Protein AF-A0A161YXM7-F1 (afdb_monomer)

Sequence (68 aa):
MNHSPPSTPPASSFWRSKPGIALGMLLVIGLFYLAREHYGHISPILPYLILLLCPLMHLFGHHHGGRH

pLDDT: mean 73.16, std 12.9, range [47.19, 95.81]

Mean predicted aligned error: 15.96 Å

Solvent-accessible surface area (backbone atoms only — not comparable to full-atom values): 4229 Å² total; per-residue (Å²): 142,84,85,79,80,83,83,73,75,76,75,74,62,64,74,74,33,74,67,43,48,52,53,50,51,54,50,52,52,51,50,50,51,53,47,52,59,46,48,68,57,48,65,56,46,52,60,52,50,55,61,47,45,54,57,48,51,47,52,65,58,51,73,75,72,80,85,132

Secondary structure (DSSP, 8-state):
---PPP-PPP---GGGSHHHHHHHHHHHHHHHHHHHHHHHHHHHHHHHHHHHHHHHHHHHHHTTS---

Radius of gyration: 28.55 Å; Cα contacts (8 Å, |Δi|>4): 4; chains: 1; bounding box: 61×22×83 Å

Structure (mmCIF, N/CA/C/O backbone):
data_AF-A0A161YXM7-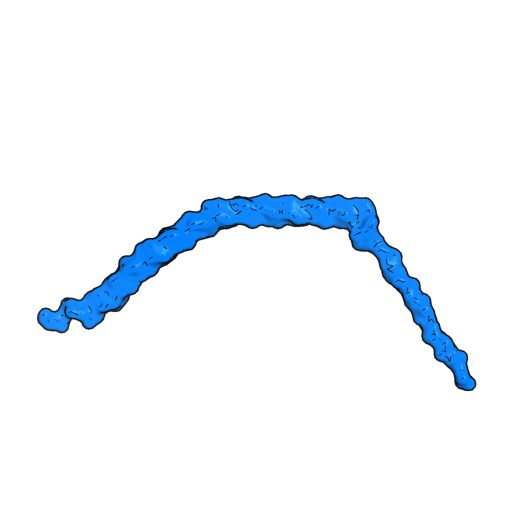F1
#
_entry.id   AF-A0A161YXM7-F1
#
loop_
_atom_site.group_PDB
_atom_site.id
_atom_site.type_symbol
_atom_site.label_atom_id
_atom_site.label_alt_id
_atom_site.label_comp_id
_atom_site.label_asym_id
_atom_site.label_entity_id
_atom_site.label_seq_id
_atom_site.pdbx_PDB_ins_code
_atom_site.Cartn_x
_atom_site.Cartn_y
_atom_site.Cartn_z
_atom_site.occupancy
_atom_site.B_iso_or_equiv
_atom_site.auth_seq_id
_atom_site.auth_comp_id
_atom_site.auth_asym_id
_atom_site.auth_atom_id
_atom_site.pdbx_PDB_model_num
ATOM 1 N N . MET A 1 1 ? -4.563 -13.001 57.016 1.00 48.59 1 MET A N 1
ATOM 2 C CA . MET A 1 1 ? -4.048 -12.676 55.670 1.00 48.59 1 MET A CA 1
ATOM 3 C C . MET A 1 1 ? -5.150 -12.958 54.662 1.00 48.59 1 MET A C 1
ATOM 5 O O . MET A 1 1 ? -5.443 -14.123 54.452 1.00 48.59 1 MET A O 1
ATOM 9 N N . ASN A 1 2 ? -5.797 -11.927 54.112 1.00 51.66 2 ASN A N 1
ATOM 10 C CA . ASN A 1 2 ? -6.526 -12.026 52.842 1.00 51.66 2 ASN A CA 1
ATOM 11 C C . ASN A 1 2 ? -6.734 -10.605 52.292 1.00 51.66 2 ASN A C 1
ATOM 13 O O . ASN A 1 2 ? -7.697 -9.927 52.641 1.00 51.66 2 ASN A O 1
ATOM 17 N N . HIS A 1 3 ? -5.774 -10.120 51.505 1.00 59.09 3 HIS A N 1
ATOM 18 C CA . HIS A 1 3 ? -5.929 -8.889 50.736 1.00 59.09 3 HIS A CA 1
ATOM 19 C C . HIS A 1 3 ? -6.468 -9.274 49.359 1.00 59.09 3 HIS A C 1
ATOM 21 O O . HIS A 1 3 ? -5.747 -9.855 48.552 1.00 59.09 3 HIS A O 1
ATOM 27 N N . SER A 1 4 ? -7.747 -8.997 49.111 1.00 66.19 4 SER A N 1
ATOM 28 C CA . SER A 1 4 ? -8.334 -9.127 47.778 1.00 66.19 4 SER A CA 1
ATOM 29 C C . SER A 1 4 ? -7.769 -8.028 46.867 1.00 66.19 4 SER A C 1
ATOM 31 O O . SER A 1 4 ? -7.742 -6.869 47.290 1.00 66.19 4 SER A O 1
ATOM 33 N N . PRO A 1 5 ? -7.318 -8.339 45.638 1.00 70.12 5 PRO A N 1
ATOM 34 C CA . PRO A 1 5 ? -6.870 -7.316 44.702 1.00 70.12 5 PRO A CA 1
ATOM 35 C C . PRO A 1 5 ? -8.064 -6.482 44.203 1.00 70.12 5 PRO A C 1
ATOM 37 O O . PRO A 1 5 ? -9.156 -7.028 44.019 1.00 70.12 5 PRO A O 1
ATOM 40 N N . PRO A 1 6 ? -7.886 -5.171 43.962 1.00 68.31 6 PRO A N 1
ATOM 41 C CA . PRO A 1 6 ? -8.936 -4.337 43.395 1.00 68.31 6 PRO A CA 1
ATOM 42 C C . PRO A 1 6 ? -9.235 -4.776 41.956 1.00 68.31 6 PRO A C 1
ATOM 44 O O . PRO A 1 6 ? -8.358 -4.798 41.090 1.00 68.31 6 PRO A O 1
ATOM 47 N N . SER A 1 7 ? -10.497 -5.105 41.690 1.00 60.75 7 SER A N 1
ATOM 48 C CA . SER A 1 7 ? -11.037 -5.292 40.349 1.00 60.75 7 SER A CA 1
ATOM 49 C C . SER A 1 7 ? -10.966 -3.965 39.591 1.00 60.75 7 SER A C 1
ATOM 51 O O . SER A 1 7 ? -11.769 -3.058 39.792 1.00 60.75 7 SER A O 1
ATOM 53 N N . THR A 1 8 ? -9.970 -3.837 38.715 1.00 66.56 8 THR A N 1
ATOM 54 C CA . THR A 1 8 ? -9.895 -2.721 37.768 1.00 66.56 8 THR A CA 1
ATOM 55 C C . THR A 1 8 ? -11.065 -2.862 36.787 1.00 66.56 8 THR A C 1
ATOM 57 O O . THR A 1 8 ? -11.185 -3.918 36.159 1.00 66.56 8 THR A O 1
ATOM 60 N N . PRO A 1 9 ? -11.961 -1.867 36.655 1.00 63.06 9 PRO A N 1
ATOM 61 C CA . PRO A 1 9 ? -13.033 -1.934 35.669 1.00 63.06 9 PRO A CA 1
ATOM 62 C C . PRO A 1 9 ? -12.417 -2.054 34.265 1.00 63.06 9 PRO A C 1
ATOM 64 O O . PRO A 1 9 ? -11.423 -1.374 33.989 1.00 63.06 9 PRO A O 1
ATOM 67 N N . PRO A 1 10 ? -12.961 -2.896 33.362 1.00 64.06 10 PRO A N 1
ATOM 68 C CA . PRO A 1 10 ? -12.504 -2.908 31.981 1.00 64.06 10 PRO A CA 1
ATOM 69 C C . PRO A 1 10 ? -12.738 -1.506 31.437 1.00 64.06 10 PRO A C 1
ATOM 71 O O . PRO A 1 10 ? -13.861 -1.004 31.515 1.00 64.06 10 PRO A O 1
ATOM 74 N N . ALA A 1 11 ? -11.667 -0.867 30.959 1.00 62.72 11 ALA A N 1
ATOM 75 C CA . ALA A 1 11 ? -11.706 0.461 30.368 1.00 62.72 11 ALA A CA 1
ATOM 76 C C . ALA A 1 11 ? -12.950 0.556 29.484 1.00 62.72 11 ALA A C 1
ATOM 78 O O . ALA A 1 11 ? -13.059 -0.150 28.476 1.00 62.72 11 ALA A O 1
ATOM 79 N N . SER A 1 12 ? -13.930 1.350 29.930 1.00 57.91 12 SER A N 1
ATOM 80 C CA . SER A 1 12 ? -15.189 1.551 29.224 1.00 57.91 12 SER A CA 1
ATOM 81 C C . SER A 1 12 ? -14.831 1.863 27.785 1.00 57.91 12 SER A C 1
ATOM 83 O O . SER A 1 12 ? -14.075 2.804 27.550 1.00 57.91 12 SER A O 1
ATOM 85 N N . SER A 1 13 ? -15.280 1.000 26.872 1.00 61.44 13 SER A N 1
ATOM 86 C CA . SER A 1 13 ? -14.822 0.890 25.489 1.00 61.44 13 SER A CA 1
ATOM 87 C C . SER A 1 13 ? -14.984 2.208 24.727 1.00 61.44 13 SER A C 1
ATOM 89 O O . SER A 1 13 ? -15.916 2.400 23.950 1.00 61.44 13 SER A O 1
ATOM 91 N N . PHE A 1 14 ? -14.055 3.137 24.939 1.00 59.47 14 PHE A N 1
ATOM 92 C CA . PHE A 1 14 ? -14.016 4.424 24.258 1.00 59.47 14 PHE A CA 1
ATOM 93 C C . PHE A 1 14 ? -13.841 4.214 22.747 1.00 59.47 14 PHE A C 1
ATOM 95 O O . PHE A 1 14 ? -14.381 4.963 21.937 1.00 59.47 14 PHE A O 1
ATOM 102 N N . TRP A 1 15 ? -13.206 3.096 22.386 1.00 57.78 15 TRP A N 1
ATOM 103 C CA . TRP A 1 15 ? -13.044 2.558 21.038 1.00 57.78 15 TRP A CA 1
ATOM 104 C C . TRP A 1 15 ? -14.350 2.158 20.335 1.00 57.78 15 TRP A C 1
ATOM 106 O O . TRP A 1 15 ? -14.377 2.097 19.110 1.00 57.78 15 TR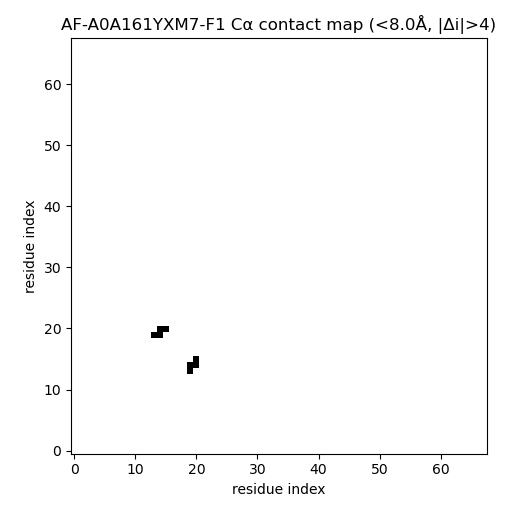P A O 1
ATOM 116 N N . ARG A 1 16 ? -15.443 1.915 21.069 1.00 63.34 16 ARG A N 1
ATOM 117 C CA . ARG A 1 16 ? -16.758 1.571 20.495 1.00 63.34 16 ARG A CA 1
ATOM 118 C C . ARG A 1 16 ? -17.757 2.729 20.561 1.00 63.34 16 ARG A C 1
ATOM 120 O O . ARG A 1 16 ? -18.939 2.561 20.263 1.00 63.34 16 ARG A O 1
ATOM 127 N N . SER A 1 17 ? -17.282 3.918 20.925 1.00 73.94 17 SER A N 1
ATOM 128 C CA . SER A 1 17 ? -18.071 5.145 20.870 1.00 73.94 17 SER A CA 1
ATOM 129 C C . SER A 1 17 ? -18.356 5.515 19.412 1.00 73.94 17 SER A C 1
ATOM 131 O O . SER A 1 17 ? -17.469 5.437 18.564 1.00 73.94 17 SER A O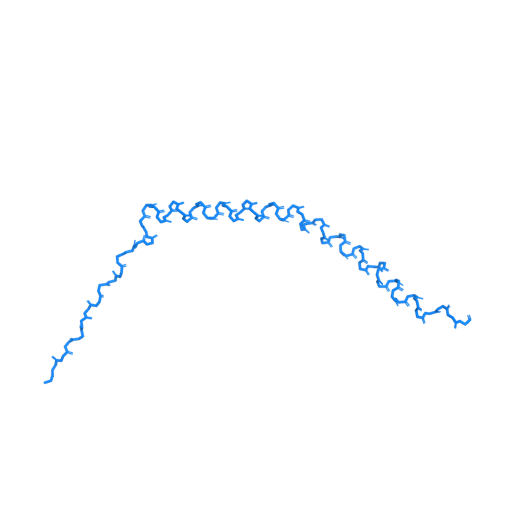 1
ATOM 133 N N . LYS A 1 18 ? -19.574 5.995 19.128 1.00 79.12 18 LYS A N 1
ATOM 134 C CA . LYS A 1 18 ? -19.992 6.543 17.819 1.00 79.12 18 LYS A CA 1
ATOM 135 C C . LYS A 1 18 ? -18.924 7.429 17.136 1.00 79.12 18 LYS A C 1
ATOM 137 O O . LYS A 1 18 ? -18.649 7.184 15.963 1.00 79.12 18 LYS A O 1
ATOM 142 N N . PRO A 1 19 ? -18.277 8.398 17.823 1.00 83.00 19 PRO A N 1
ATOM 143 C CA . PRO A 1 19 ? -17.216 9.201 17.210 1.00 83.00 19 PRO A CA 1
ATOM 144 C C . PRO A 1 19 ? -15.941 8.405 16.897 1.00 83.00 19 PRO A C 1
ATOM 146 O O . PRO A 1 19 ? -15.322 8.655 15.872 1.00 83.00 19 PRO A O 1
ATOM 149 N N . GLY A 1 20 ? -15.562 7.422 17.721 1.00 85.56 20 GLY A N 1
ATOM 150 C CA . GLY A 1 20 ? -14.394 6.570 17.464 1.00 85.56 20 GLY A CA 1
ATOM 151 C C . GLY A 1 20 ? -14.572 5.712 16.210 1.00 85.56 20 GLY A C 1
ATOM 152 O O . GLY A 1 20 ? -13.660 5.608 15.394 1.00 85.56 20 GLY A O 1
ATOM 153 N N . ILE A 1 21 ? -15.780 5.181 16.004 1.00 87.44 21 ILE A N 1
ATOM 154 C CA . ILE A 1 21 ? -16.134 4.435 14.788 1.00 87.44 21 ILE A CA 1
ATOM 155 C C . ILE A 1 21 ? -16.131 5.362 13.562 1.00 87.44 21 ILE A C 1
ATOM 157 O O . ILE A 1 21 ? -15.602 4.986 12.519 1.00 87.44 21 ILE A O 1
ATOM 161 N N . ALA A 1 22 ? -16.673 6.580 13.683 1.00 91.25 22 ALA A N 1
ATOM 162 C CA . ALA A 1 22 ? -16.682 7.558 12.593 1.00 91.25 22 ALA A CA 1
ATOM 163 C C . ALA A 1 22 ? -15.262 7.993 12.184 1.00 91.25 22 ALA A C 1
ATOM 165 O O . ALA A 1 22 ? -14.945 8.022 10.996 1.00 91.25 22 ALA A O 1
ATOM 166 N N . LEU A 1 23 ? -14.392 8.265 13.162 1.00 92.81 23 LEU A N 1
ATOM 167 C CA . LEU A 1 23 ? -12.978 8.575 12.931 1.00 92.81 23 LEU A CA 1
ATOM 168 C C . LEU A 1 23 ? -12.235 7.390 12.305 1.00 92.81 23 LEU A C 1
ATOM 170 O O . LEU A 1 23 ? -11.481 7.580 11.354 1.00 92.81 23 LEU A O 1
ATOM 174 N N . GLY A 1 24 ? -12.487 6.169 12.786 1.00 92.94 24 GLY A N 1
ATOM 175 C CA . GLY A 1 24 ? -11.924 4.950 12.208 1.00 92.94 24 GLY A CA 1
ATOM 176 C C . GLY A 1 24 ? -12.333 4.753 10.747 1.00 92.94 24 GLY A C 1
ATOM 177 O O . GLY A 1 24 ? -11.480 4.488 9.904 1.00 92.94 24 GLY A O 1
ATOM 178 N N . MET A 1 25 ? -13.613 4.957 10.420 1.00 93.75 25 MET 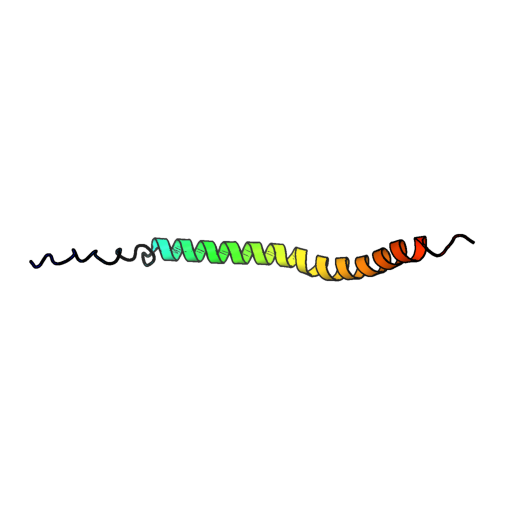A N 1
ATOM 179 C CA . MET A 1 25 ? -14.106 4.901 9.039 1.00 93.75 25 MET A CA 1
ATOM 180 C C . MET A 1 25 ? -13.446 5.955 8.146 1.00 93.75 25 MET A C 1
ATOM 182 O O . MET A 1 25 ? -12.978 5.616 7.061 1.00 93.75 25 MET A O 1
ATOM 186 N N . LEU A 1 26 ? -13.348 7.208 8.602 1.00 95.62 26 LEU A N 1
ATOM 187 C CA . LEU A 1 26 ? -12.651 8.264 7.858 1.00 95.62 26 LEU A CA 1
ATOM 188 C C . LEU A 1 26 ? -11.184 7.912 7.600 1.00 95.62 26 LEU A C 1
ATOM 190 O O . LEU A 1 26 ? -10.694 8.115 6.490 1.00 95.62 26 LEU A O 1
ATOM 194 N N . LEU A 1 27 ? -10.502 7.346 8.598 1.00 95.81 27 LEU A N 1
ATOM 195 C CA . LEU A 1 27 ? -9.110 6.924 8.470 1.00 95.81 27 LEU A CA 1
ATOM 196 C C . LEU A 1 27 ? -8.954 5.806 7.430 1.00 95.81 27 LEU A C 1
ATOM 198 O O . LEU A 1 27 ? -8.074 5.885 6.576 1.00 95.81 27 LEU A O 1
ATOM 202 N N . VAL A 1 28 ? -9.829 4.796 7.458 1.00 95.75 28 VAL A N 1
ATOM 203 C CA . VAL A 1 28 ? -9.828 3.694 6.481 1.00 95.75 28 VAL A CA 1
ATOM 204 C C . VAL A 1 28 ? -10.088 4.211 5.065 1.00 95.75 28 VAL A C 1
ATOM 206 O O . VAL A 1 28 ? -9.368 3.837 4.140 1.00 95.75 28 VAL A O 1
ATOM 209 N N . ILE A 1 29 ? -11.069 5.102 4.891 1.00 94.94 29 ILE A N 1
ATOM 210 C CA . ILE A 1 29 ? -11.383 5.711 3.590 1.00 94.94 29 ILE A CA 1
ATOM 211 C C . ILE A 1 29 ? -10.191 6.536 3.083 1.00 94.94 29 ILE A C 1
ATOM 213 O O . ILE A 1 29 ? -9.798 6.392 1.925 1.00 94.94 29 ILE A O 1
ATOM 217 N N . GLY A 1 30 ? -9.582 7.353 3.947 1.00 94.62 30 GLY A N 1
ATOM 218 C CA . GLY A 1 30 ? -8.412 8.162 3.604 1.00 94.62 30 GLY A CA 1
ATOM 219 C C . GLY A 1 30 ? -7.209 7.314 3.186 1.00 94.62 30 GLY A C 1
ATOM 220 O O . GLY A 1 30 ? -6.604 7.575 2.147 1.00 94.62 30 GLY A O 1
ATOM 221 N N . LEU A 1 31 ? -6.904 6.253 3.941 1.00 92.69 31 LEU A N 1
ATOM 222 C CA . LEU A 1 31 ? -5.835 5.309 3.602 1.00 92.69 31 LEU A CA 1
ATOM 223 C C . LEU A 1 31 ? -6.108 4.583 2.283 1.00 92.69 31 LEU A C 1
ATOM 225 O O . LEU A 1 31 ? -5.198 4.446 1.469 1.00 92.69 31 LEU A O 1
ATOM 229 N N . PHE A 1 32 ? -7.348 4.149 2.043 1.00 89.25 32 PHE A N 1
ATOM 230 C CA . PHE A 1 32 ? -7.724 3.495 0.790 1.00 89.25 32 PHE A CA 1
ATOM 231 C C . PHE A 1 32 ? -7.552 4.428 -0.415 1.00 89.25 32 PHE A C 1
ATOM 233 O O . PHE A 1 32 ? -7.040 4.004 -1.451 1.00 89.25 32 PHE A O 1
ATOM 240 N N . TYR A 1 33 ? -7.930 5.701 -0.275 1.00 88.31 33 TYR A N 1
ATOM 241 C CA . TYR A 1 33 ? -7.782 6.696 -1.336 1.00 88.31 33 TYR A CA 1
ATOM 242 C C . TYR A 1 33 ? -6.309 7.005 -1.624 1.00 88.31 33 TYR A C 1
ATOM 244 O O . TYR A 1 33 ? -5.888 6.976 -2.778 1.00 88.31 33 TYR A O 1
ATOM 252 N N . LEU A 1 34 ? -5.502 7.209 -0.577 1.00 86.69 34 LEU A N 1
ATOM 253 C CA . LEU A 1 34 ? -4.062 7.443 -0.706 1.00 86.69 34 LEU A CA 1
ATOM 254 C C . LEU A 1 34 ? -3.350 6.249 -1.350 1.00 86.69 34 LEU A C 1
ATOM 256 O O . LEU A 1 34 ? -2.517 6.427 -2.240 1.00 86.69 34 LEU A O 1
ATOM 260 N N . ALA A 1 35 ? -3.713 5.035 -0.928 1.00 83.62 35 ALA A N 1
ATOM 261 C CA . ALA A 1 35 ? -3.217 3.809 -1.524 1.00 83.62 35 ALA A CA 1
ATOM 262 C C . ALA A 1 35 ? -3.612 3.736 -3.001 1.00 83.62 35 ALA A C 1
ATOM 264 O O . ALA A 1 35 ? -2.742 3.503 -3.827 1.00 83.62 35 ALA A O 1
ATOM 265 N N . ARG A 1 36 ? -4.879 3.974 -3.364 1.00 81.94 36 ARG A N 1
ATOM 266 C CA . ARG A 1 36 ? -5.337 3.988 -4.767 1.00 81.94 36 ARG A CA 1
ATOM 267 C C . ARG A 1 36 ? -4.564 4.980 -5.631 1.00 81.94 36 ARG A C 1
ATOM 269 O O . ARG A 1 36 ? -4.145 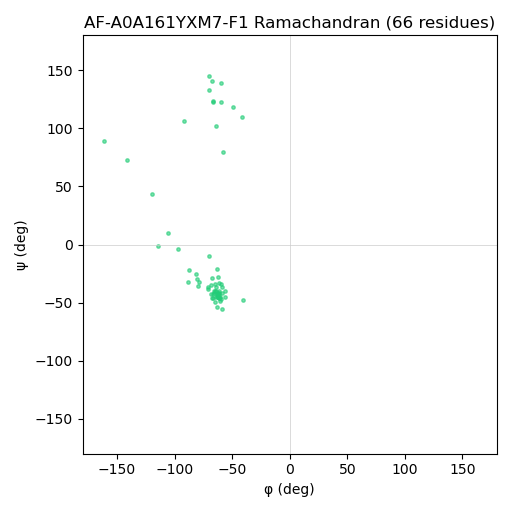4.599 -6.722 1.00 81.94 36 ARG A O 1
ATOM 276 N N . GLU A 1 37 ? -4.344 6.192 -5.130 1.00 76.81 37 GLU A N 1
ATOM 277 C CA . GLU A 1 37 ? -3.538 7.215 -5.802 1.00 76.81 37 GLU A CA 1
ATOM 278 C C . GLU A 1 37 ? -2.104 6.708 -6.032 1.00 76.81 37 GLU A C 1
ATOM 280 O O . GLU A 1 37 ? -1.584 6.739 -7.146 1.00 76.81 37 GLU A O 1
ATOM 285 N N . HIS A 1 38 ? -1.482 6.126 -5.002 1.00 77.38 38 HIS A N 1
ATOM 286 C CA . HIS A 1 38 ? -0.118 5.599 -5.090 1.00 77.38 38 HIS A CA 1
ATOM 287 C C . HIS A 1 38 ? -0.013 4.335 -5.947 1.00 77.38 38 HIS A C 1
ATOM 289 O O . HIS A 1 38 ? 0.960 4.176 -6.677 1.00 77.38 38 HIS A O 1
ATOM 295 N N . TYR A 1 39 ? -1.004 3.447 -5.919 1.00 72.25 39 TYR A N 1
ATOM 296 C CA . TYR A 1 39 ? -1.049 2.252 -6.760 1.00 72.25 39 TYR A CA 1
ATOM 297 C C . TYR A 1 39 ? -1.169 2.617 -8.24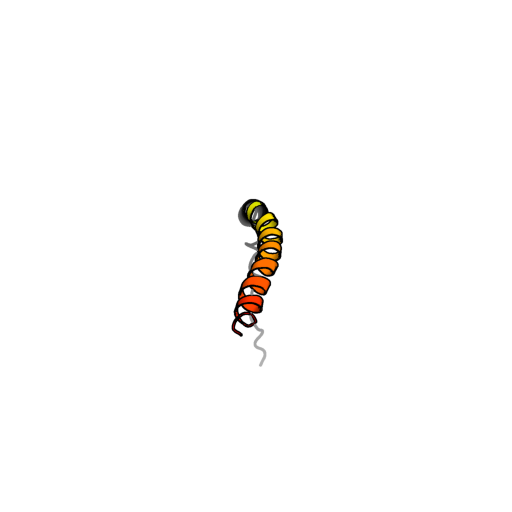1 1.00 72.25 39 TYR A C 1
ATOM 299 O O . TYR A 1 39 ? -0.555 1.943 -9.067 1.00 72.25 39 TYR A O 1
ATOM 307 N N . GLY A 1 40 ? -1.876 3.702 -8.578 1.00 66.94 40 GLY A N 1
ATOM 308 C CA . GLY A 1 40 ? -1.909 4.245 -9.939 1.00 66.94 40 GLY A CA 1
ATOM 309 C C . GLY A 1 40 ? -0.524 4.648 -10.457 1.00 66.94 40 GLY A C 1
ATOM 310 O O . GLY A 1 40 ? -0.226 4.441 -11.630 1.00 66.94 40 GLY A O 1
ATOM 311 N N . HIS A 1 41 ? 0.351 5.134 -9.572 1.00 65.56 41 HIS A N 1
ATOM 312 C CA . HIS A 1 41 ? 1.733 5.501 -9.900 1.00 65.56 41 HIS A CA 1
ATOM 313 C C . HIS A 1 41 ? 2.740 4.340 -9.773 1.00 65.56 41 HIS A C 1
ATOM 315 O O . HIS A 1 41 ? 3.690 4.265 -10.552 1.00 65.56 41 HIS A O 1
ATOM 321 N N . ILE A 1 42 ? 2.536 3.404 -8.841 1.00 63.78 42 ILE A N 1
ATOM 322 C CA . ILE A 1 42 ? 3.432 2.258 -8.591 1.00 63.78 42 ILE A CA 1
ATOM 323 C C . ILE A 1 42 ? 3.210 1.122 -9.601 1.00 63.78 42 ILE A C 1
ATOM 325 O O . ILE A 1 42 ? 4.175 0.486 -10.031 1.00 63.78 42 ILE A O 1
ATOM 329 N N . SER A 1 43 ? 1.966 0.883 -10.029 1.00 65.38 43 SER A N 1
ATOM 330 C CA . SER A 1 43 ? 1.632 -0.144 -11.025 1.00 65.38 43 SER A CA 1
ATOM 331 C C . SER A 1 43 ? 2.377 0.008 -12.360 1.00 65.38 43 SER A C 1
ATOM 333 O O . SER A 1 43 ? 2.759 -1.029 -12.898 1.00 65.38 43 SER A O 1
ATOM 335 N N . PRO A 1 44 ? 2.592 1.214 -12.924 1.00 63.91 44 PRO A N 1
ATOM 336 C CA . PRO A 1 44 ? 3.432 1.381 -14.109 1.00 63.91 44 PRO A CA 1
ATOM 337 C C . PRO A 1 44 ? 4.927 1.409 -13.771 1.00 63.91 44 PRO A C 1
ATOM 339 O O . PRO A 1 44 ? 5.733 0.949 -14.574 1.00 63.91 44 PRO A O 1
ATOM 342 N N . ILE A 1 45 ? 5.328 1.883 -12.586 1.00 69.31 45 ILE A N 1
ATOM 343 C CA . ILE A 1 45 ? 6.744 1.895 -12.187 1.00 69.31 45 ILE A CA 1
ATOM 344 C C . ILE A 1 45 ? 7.344 0.488 -12.193 1.00 69.31 45 ILE A C 1
ATOM 346 O O . ILE A 1 45 ? 8.486 0.334 -12.606 1.00 69.31 45 ILE A O 1
ATOM 350 N N . LEU A 1 46 ? 6.586 -0.541 -11.809 1.00 72.56 46 LEU A N 1
ATOM 351 C CA . LEU A 1 46 ? 7.077 -1.920 -11.769 1.00 72.56 46 LEU A CA 1
ATOM 352 C C . LEU A 1 46 ? 7.488 -2.481 -13.154 1.00 72.56 46 LEU A C 1
ATOM 354 O O . LEU A 1 46 ? 8.633 -2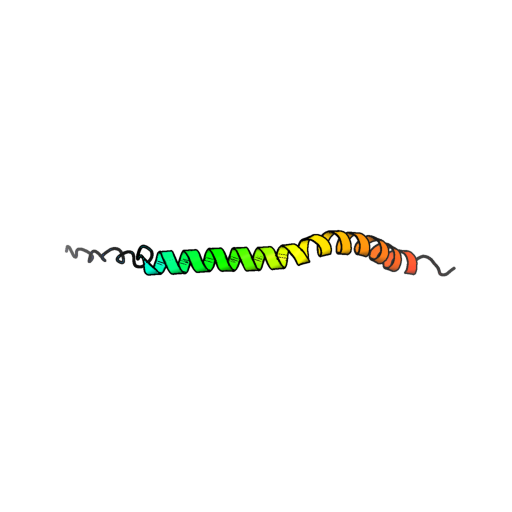.923 -13.280 1.00 72.56 46 LEU A O 1
ATOM 358 N N . PRO A 1 47 ? 6.644 -2.451 -14.211 1.00 73.69 47 PRO A N 1
ATOM 359 C CA . PRO A 1 47 ? 7.058 -2.872 -15.546 1.00 73.69 47 PRO A CA 1
ATOM 360 C C . PRO A 1 47 ? 8.151 -1.972 -16.125 1.00 73.69 47 PRO A C 1
ATOM 362 O O . PRO A 1 47 ? 9.058 -2.507 -16.755 1.00 73.69 47 PRO A O 1
ATOM 365 N N . TYR A 1 48 ? 8.138 -0.653 -15.874 1.00 72.31 48 TYR A N 1
ATOM 366 C CA . TYR A 1 48 ? 9.238 0.229 -16.293 1.00 72.31 48 TYR A CA 1
ATOM 367 C C . TYR A 1 48 ? 10.559 -0.123 -15.597 1.00 72.31 48 TYR A C 1
ATOM 369 O O . TYR A 1 48 ? 11.589 -0.140 -16.259 1.00 72.31 48 TYR A O 1
ATOM 377 N N . LEU A 1 49 ? 10.548 -0.459 -14.304 1.00 77.25 49 LEU A N 1
ATOM 378 C CA . LEU A 1 49 ? 11.738 -0.861 -13.550 1.00 77.25 49 LEU A CA 1
ATOM 379 C C . LEU A 1 49 ? 12.308 -2.187 -14.070 1.00 77.25 49 LEU A C 1
ATOM 381 O O . LEU A 1 49 ? 13.521 -2.305 -14.206 1.00 77.25 49 LEU A O 1
ATOM 385 N N . ILE A 1 50 ? 11.451 -3.156 -14.417 1.00 77.31 50 ILE A N 1
ATOM 386 C CA . ILE A 1 50 ? 11.856 -4.431 -15.038 1.00 77.31 50 ILE A CA 1
ATOM 387 C C . ILE A 1 50 ? 12.427 -4.190 -16.445 1.00 77.31 50 ILE A C 1
ATOM 389 O O . ILE A 1 50 ? 13.500 -4.701 -16.769 1.00 77.31 50 ILE A O 1
ATOM 393 N N . LEU A 1 51 ? 11.751 -3.369 -17.260 1.00 77.94 51 LEU A N 1
ATOM 394 C CA . LEU A 1 51 ? 12.222 -2.965 -18.589 1.00 77.94 51 LEU A CA 1
ATOM 395 C C . LEU A 1 51 ? 13.534 -2.196 -18.534 1.00 77.94 51 LEU A C 1
ATOM 397 O O . LEU A 1 51 ? 14.308 -2.335 -19.468 1.00 77.94 51 LEU A O 1
ATOM 401 N N . LEU A 1 52 ? 13.782 -1.403 -17.487 1.00 78.50 52 LEU A N 1
ATOM 402 C CA . LEU A 1 52 ? 15.031 -0.672 -17.269 1.00 78.50 52 LEU A CA 1
ATOM 403 C C . LEU A 1 52 ? 16.124 -1.568 -16.663 1.00 78.50 52 LEU A C 1
ATOM 405 O O . LEU A 1 52 ? 17.306 -1.332 -16.901 1.00 78.50 52 LEU A O 1
ATOM 409 N N . LEU A 1 53 ? 15.758 -2.632 -15.943 1.00 80.19 53 LEU A N 1
ATOM 410 C CA . LEU A 1 53 ? 16.702 -3.623 -15.427 1.00 80.19 53 LEU A CA 1
ATOM 411 C C . LEU A 1 53 ? 17.449 -4.333 -16.565 1.00 80.19 53 LEU A C 1
ATOM 413 O O . LEU A 1 53 ? 18.653 -4.533 -16.459 1.00 80.19 53 LEU A O 1
ATOM 417 N N . CYS A 1 54 ? 16.775 -4.667 -17.671 1.00 75.88 54 CYS A N 1
ATOM 418 C CA . CYS A 1 54 ? 17.410 -5.262 -18.855 1.00 75.88 54 CYS A CA 1
ATOM 419 C C . CYS A 1 54 ? 18.520 -4.386 -19.484 1.00 75.88 54 CYS A C 1
ATOM 421 O O . CYS A 1 54 ? 19.644 -4.872 -19.599 1.00 75.88 54 CYS A O 1
ATOM 423 N N . PRO A 1 55 ? 18.288 -3.116 -19.876 1.00 75.50 55 PRO A N 1
ATOM 424 C CA . PRO A 1 55 ? 19.318 -2.233 -20.403 1.00 75.50 55 PRO A CA 1
ATOM 425 C C . PRO A 1 55 ? 20.344 -1.858 -19.339 1.00 75.50 55 PRO A C 1
ATOM 427 O O . PRO A 1 55 ? 21.496 -1.659 -19.696 1.00 75.50 55 PRO A O 1
ATOM 430 N N . LEU A 1 56 ? 19.984 -1.810 -18.053 1.00 78.44 56 LEU A N 1
ATOM 431 C CA . LEU A 1 56 ? 20.950 -1.605 -16.975 1.00 78.44 56 LEU A CA 1
ATOM 432 C C . LEU A 1 56 ? 21.923 -2.787 -16.886 1.00 78.44 56 LEU A C 1
ATOM 434 O O . LEU A 1 56 ? 23.131 -2.586 -16.922 1.00 78.44 56 LEU A O 1
ATOM 438 N N . MET A 1 57 ?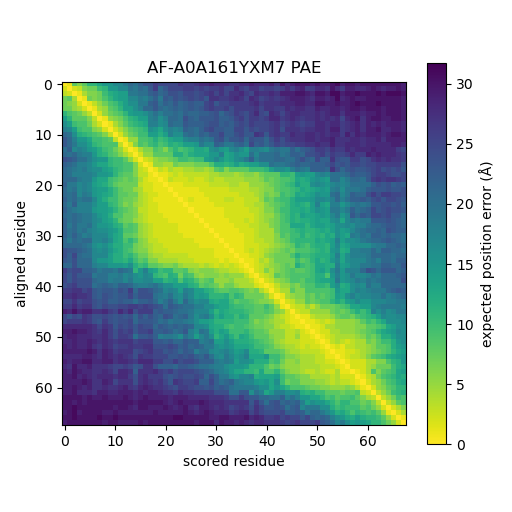 21.412 -4.020 -16.866 1.00 76.94 57 MET A N 1
ATOM 439 C CA . MET A 1 57 ? 22.227 -5.239 -16.898 1.00 76.94 57 MET A CA 1
ATOM 440 C C . MET A 1 57 ? 23.064 -5.327 -18.178 1.00 76.94 57 MET A C 1
ATOM 442 O O . MET A 1 57 ? 24.243 -5.662 -18.108 1.00 76.94 57 MET A O 1
ATOM 446 N N . HIS A 1 58 ? 22.498 -4.980 -19.338 1.00 77.56 58 HIS A N 1
ATOM 447 C CA . HIS A 1 58 ? 23.247 -4.932 -20.594 1.00 77.56 58 HIS A CA 1
ATOM 448 C C . HIS A 1 58 ? 24.312 -3.833 -20.580 1.00 77.56 58 HIS A C 1
ATOM 450 O O . HIS A 1 58 ? 25.426 -4.083 -21.007 1.00 77.56 58 HIS A O 1
ATOM 456 N N . LEU A 1 59 ? 24.040 -2.636 -20.067 1.00 71.75 59 LEU A N 1
ATOM 457 C CA . LEU A 1 59 ? 25.021 -1.553 -20.026 1.00 71.75 59 LEU A CA 1
ATOM 458 C C . LEU A 1 59 ? 26.164 -1.864 -19.050 1.00 71.75 59 LEU A C 1
ATOM 460 O O . LEU A 1 59 ? 27.325 -1.662 -19.398 1.00 71.75 59 LEU A O 1
ATOM 464 N N . PHE A 1 60 ? 25.851 -2.409 -17.870 1.00 70.38 60 PHE A N 1
ATOM 465 C CA . PHE A 1 60 ? 26.844 -2.824 -16.872 1.00 70.38 60 PHE A CA 1
ATOM 466 C C . PHE A 1 60 ? 27.629 -4.075 -17.302 1.00 70.38 60 PHE A C 1
ATOM 468 O O . PHE A 1 60 ? 28.839 -4.154 -17.073 1.00 70.38 60 PHE A O 1
ATOM 475 N N . GLY A 1 61 ? 26.965 -5.035 -17.951 1.00 65.06 61 GLY A N 1
ATOM 476 C CA . GLY A 1 61 ? 27.571 -6.280 -18.428 1.00 65.06 61 GLY A CA 1
ATOM 477 C C . GLY A 1 61 ? 28.361 -6.127 -19.729 1.00 65.06 61 GLY A C 1
ATOM 478 O O . GLY A 1 61 ? 29.375 -6.792 -19.914 1.00 65.06 61 GLY A O 1
ATOM 479 N N . HIS A 1 62 ? 27.956 -5.218 -20.617 1.00 62.62 62 HIS A N 1
ATOM 480 C CA . HIS A 1 62 ? 28.604 -5.021 -21.918 1.00 62.62 62 HIS A CA 1
ATOM 481 C C . HIS A 1 62 ? 29.786 -4.037 -21.842 1.00 62.62 62 HIS A C 1
ATOM 483 O O . HIS A 1 62 ? 30.707 -4.138 -22.649 1.00 62.62 62 HIS A O 1
ATOM 489 N N . HIS A 1 63 ? 29.855 -3.154 -20.834 1.00 56.56 63 HIS A N 1
ATOM 490 C CA . HIS A 1 63 ? 31.043 -2.307 -20.619 1.00 56.56 63 HIS A CA 1
ATOM 491 C C . HIS A 1 63 ? 32.284 -3.069 -20.120 1.00 56.56 63 HIS A C 1
ATOM 493 O O . HIS A 1 63 ? 33.374 -2.501 -20.118 1.00 56.56 63 HIS A O 1
ATOM 499 N N . HIS A 1 64 ? 32.149 -4.344 -19.739 1.00 57.22 64 HIS A N 1
ATOM 500 C CA . HIS A 1 64 ? 33.275 -5.190 -19.324 1.00 57.22 64 HIS A CA 1
ATOM 501 C C . HIS A 1 64 ? 33.830 -6.097 -20.440 1.00 57.22 64 HIS A C 1
ATOM 503 O O . HIS A 1 64 ? 34.823 -6.778 -20.209 1.00 57.22 64 HIS A O 1
ATOM 509 N N . GLY A 1 65 ? 33.233 -6.111 -21.642 1.00 58.12 65 GLY A N 1
ATOM 510 C CA . GLY A 1 65 ? 33.593 -7.068 -22.705 1.00 58.12 65 GLY A CA 1
ATOM 511 C C . GLY A 1 65 ? 34.217 -6.486 -23.979 1.00 58.12 65 GLY A C 1
ATOM 512 O O . GLY A 1 65 ? 34.516 -7.245 -24.891 1.00 58.12 65 GLY A O 1
ATOM 513 N N . GLY A 1 66 ? 34.390 -5.164 -24.082 1.00 58.78 66 GLY A N 1
ATOM 514 C CA . GLY A 1 66 ? 34.692 -4.486 -25.353 1.00 58.78 66 GLY A CA 1
ATOM 515 C C . GLY A 1 66 ? 36.010 -3.713 -25.397 1.00 58.78 66 GLY A C 1
ATOM 516 O O . GLY A 1 66 ? 36.023 -2.581 -25.879 1.00 58.78 66 GLY A O 1
ATOM 517 N N . ARG A 1 67 ? 37.110 -4.265 -24.874 1.00 51.97 67 ARG A N 1
ATOM 518 C CA . ARG A 1 67 ? 3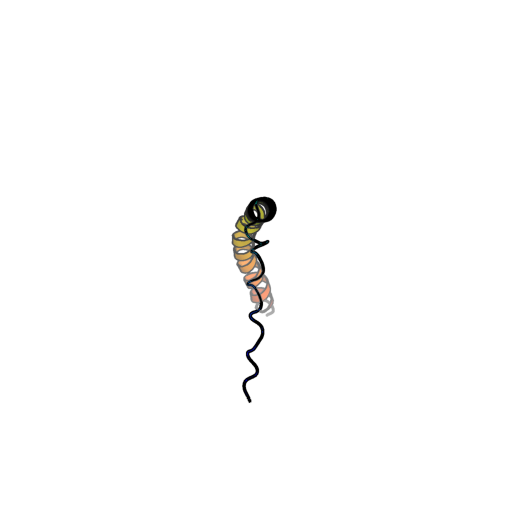8.446 -3.682 -25.087 1.00 51.97 67 ARG A CA 1
ATOM 519 C C . ARG A 1 67 ? 39.516 -4.749 -25.298 1.00 51.97 67 ARG A C 1
ATOM 521 O O . ARG A 1 67 ? 40.357 -4.951 -24.431 1.00 51.97 67 ARG A O 1
ATOM 528 N N . HIS A 1 68 ? 39.472 -5.372 -26.472 1.00 47.19 68 HIS A N 1
ATOM 529 C CA . HIS A 1 68 ? 40.637 -5.884 -27.192 1.00 47.19 68 HIS A CA 1
ATOM 530 C C . HIS A 1 68 ? 40.428 -5.624 -28.680 1.00 47.19 68 HIS A C 1
ATOM 532 O O . HIS A 1 68 ? 39.310 -5.917 -29.161 1.00 47.19 68 HIS A O 1
#

Foldseek 3Di:
DDDDDDDDPDPPPPCPDPVNVVVVVVVVVVVVVVVVVVCVVVVVVVVVVVVVVVVVCCVVVVVVPPDD

InterPro domains:
  IPR021682 Protein of unknown function DUF2933 [PF11666] (25-68)

Organism: Pseudomonas fluorescens (NCBI:txid294)